Protein AF-A0A7V1IEE5-F1 (afdb_monomer)

Foldseek 3Di:
DPPAAAEEEEEALDVVVVVVVCVVPVDPRHDYHYDNDPVVVVVCCVVDPGD

Sequence (51 aa):
MKDEPRKLLFLDDEPHILTALKRTFFEDNMEIATFTQGKEALEYLRQHPVE

Radius of gyration: 11.58 Å; Cα contacts (8 Å, |Δi|>4): 63; chains: 1; bounding box: 28×15×32 Å

Structure (mmCIF, N/CA/C/O backbone):
data_AF-A0A7V1IEE5-F1
#
_entry.id   AF-A0A7V1IEE5-F1
#
loop_
_atom_site.group_PDB
_atom_site.id
_atom_site.type_symbol
_atom_site.label_atom_id
_atom_site.label_alt_id
_atom_site.label_comp_id
_atom_site.label_asym_id
_atom_site.label_entity_id
_atom_site.label_seq_id
_atom_site.pdbx_PDB_ins_code
_atom_site.Cartn_x
_atom_site.Cartn_y
_atom_site.Cartn_z
_atom_site.occupancy
_atom_site.B_iso_or_equiv
_atom_site.auth_seq_id
_atom_site.auth_comp_id
_atom_site.auth_asym_id
_atom_site.auth_atom_id
_atom_site.pdbx_PDB_model_num
ATOM 1 N N . MET A 1 1 ? -19.144 3.396 20.642 1.00 46.19 1 MET A N 1
ATOM 2 C CA . MET A 1 1 ? -17.721 3.074 20.415 1.00 46.19 1 MET A CA 1
ATOM 3 C C . MET A 1 1 ? -17.379 3.691 19.074 1.00 46.19 1 MET A C 1
ATOM 5 O O . MET A 1 1 ? -18.163 3.491 18.160 1.00 46.19 1 MET A O 1
ATOM 9 N N . LYS A 1 2 ? -16.360 4.553 18.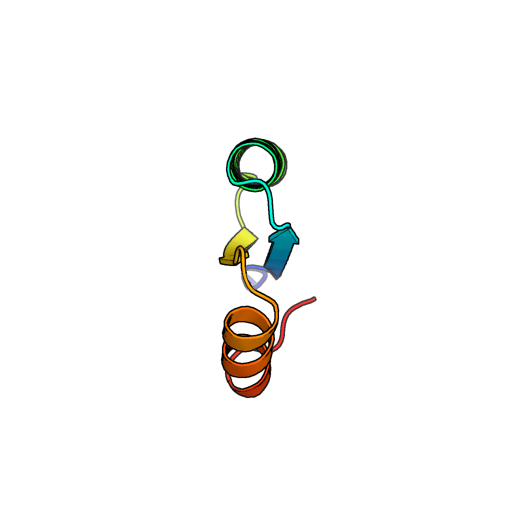975 1.00 57.31 2 LYS A N 1
ATOM 10 C CA . LYS A 1 2 ? -15.878 4.963 17.647 1.00 57.31 2 LYS A CA 1
ATOM 11 C C . LYS A 1 2 ? -15.190 3.731 17.067 1.00 57.31 2 LYS A C 1
ATOM 13 O O . LYS A 1 2 ? -14.306 3.209 17.740 1.00 57.31 2 LYS A O 1
ATOM 18 N N . ASP A 1 3 ? -15.650 3.246 15.920 1.00 75.38 3 ASP A N 1
ATOM 19 C CA . ASP A 1 3 ? -14.9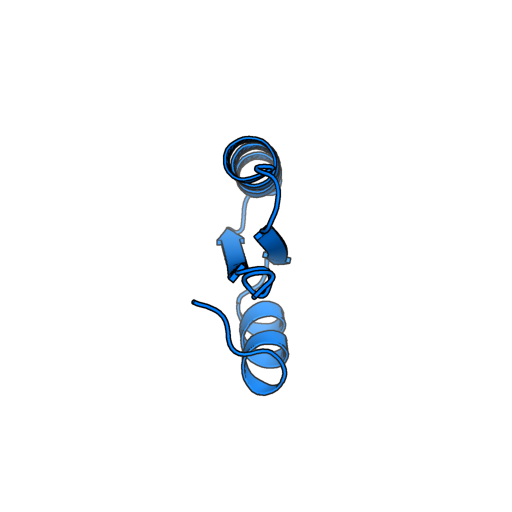55 2.182 15.197 1.00 75.38 3 ASP A CA 1
ATOM 20 C C . ASP A 1 3 ? -13.524 2.657 14.907 1.00 75.38 3 ASP A C 1
ATOM 22 O O . ASP A 1 3 ? -13.333 3.801 14.490 1.00 75.38 3 ASP A O 1
ATOM 26 N N . GLU A 1 4 ? -12.518 1.827 15.196 1.00 79.25 4 GLU A N 1
ATOM 27 C CA . GLU A 1 4 ? -11.139 2.137 14.806 1.00 79.25 4 GLU A CA 1
ATOM 28 C C . GLU A 1 4 ? -11.047 2.230 13.274 1.00 79.25 4 GLU A C 1
ATOM 30 O O . GLU A 1 4 ? -11.794 1.536 12.571 1.00 79.25 4 GLU A O 1
ATOM 35 N N . PRO A 1 5 ? -10.183 3.107 12.737 1.00 83.50 5 PRO A N 1
ATOM 36 C CA . PRO A 1 5 ? -10.011 3.213 11.300 1.00 83.50 5 PRO A CA 1
ATOM 37 C C . PRO A 1 5 ? -9.430 1.915 10.740 1.00 83.50 5 PRO A C 1
ATOM 39 O O . PRO A 1 5 ? -8.436 1.391 11.251 1.00 83.50 5 PRO A O 1
ATOM 42 N N . ARG A 1 6 ? -10.044 1.407 9.669 1.00 89.25 6 ARG A N 1
ATOM 43 C CA . ARG A 1 6 ? -9.579 0.19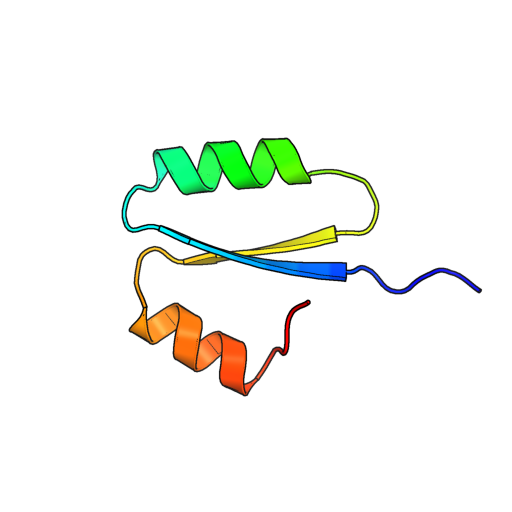4 8.989 1.00 89.25 6 ARG A CA 1
ATOM 44 C C . ARG A 1 6 ? -8.306 0.496 8.225 1.00 89.25 6 ARG A C 1
ATOM 46 O O . ARG A 1 6 ? -8.223 1.520 7.547 1.00 89.25 6 ARG A O 1
ATOM 53 N N . LYS A 1 7 ? -7.325 -0.398 8.294 1.00 92.50 7 LYS A N 1
ATOM 54 C CA . LYS A 1 7 ? -6.032 -0.214 7.623 1.00 92.50 7 LYS A CA 1
ATOM 55 C C . LYS A 1 7 ? -6.002 -0.995 6.322 1.00 92.50 7 LYS A C 1
ATOM 57 O O . LYS A 1 7 ? -6.218 -2.200 6.334 1.00 92.50 7 LYS A O 1
ATOM 62 N N . LEU A 1 8 ? -5.691 -0.316 5.223 1.00 94.19 8 LEU A N 1
ATOM 63 C CA . LEU A 1 8 ? -5.589 -0.890 3.883 1.00 94.19 8 LEU A CA 1
ATOM 64 C C . LEU A 1 8 ? -4.199 -0.635 3.305 1.00 94.19 8 LEU A C 1
ATOM 66 O O . LEU A 1 8 ? -3.664 0.471 3.409 1.00 94.19 8 LEU A O 1
ATOM 70 N N . LEU A 1 9 ? -3.635 -1.644 2.641 1.00 96.75 9 LEU A N 1
ATOM 71 C CA . LEU A 1 9 ? -2.393 -1.522 1.883 1.00 96.75 9 LEU A CA 1
ATOM 72 C C . LEU A 1 9 ? -2.630 -1.871 0.418 1.00 96.75 9 LEU A C 1
ATOM 74 O O . LEU A 1 9 ? -3.091 -2.965 0.102 1.00 96.75 9 LEU A O 1
ATOM 78 N N . PHE A 1 10 ? -2.237 -0.969 -0.478 1.00 97.06 10 PHE A N 1
ATOM 79 C CA . PHE A 1 10 ? -2.181 -1.235 -1.913 1.00 97.06 10 PHE A CA 1
ATOM 80 C C . PHE A 1 10 ? -0.732 -1.417 -2.365 1.00 97.06 10 PHE A C 1
ATOM 82 O O . PHE A 1 10 ? 0.136 -0.602 -2.040 1.00 97.06 10 PHE A O 1
ATOM 89 N N . LEU A 1 11 ? -0.482 -2.480 -3.126 1.00 97.81 11 LEU A N 1
ATOM 90 C CA . LEU A 1 11 ? 0.791 -2.753 -3.781 1.00 97.81 11 LEU A CA 1
ATOM 91 C C . LEU A 1 11 ? 0.538 -2.919 -5.275 1.00 97.81 11 LEU A C 1
ATOM 93 O O . LEU A 1 11 ? -0.148 -3.854 -5.678 1.00 97.81 11 LEU A O 1
ATOM 97 N N . ASP A 1 12 ? 1.107 -2.020 -6.063 1.00 98.12 12 ASP A N 1
ATOM 98 C CA . ASP A 1 12 ? 1.022 -2.026 -7.519 1.00 98.12 12 ASP A CA 1
ATOM 99 C C . ASP A 1 12 ? 2.237 -1.268 -8.061 1.00 98.12 12 ASP A C 1
ATOM 101 O O . ASP A 1 12 ? 2.605 -0.228 -7.511 1.00 98.12 12 ASP A O 1
ATOM 105 N N . ASP A 1 13 ? 2.910 -1.796 -9.077 1.00 97.56 13 ASP A N 1
ATOM 106 C CA . ASP A 1 13 ? 4.114 -1.183 -9.639 1.00 97.56 13 ASP A CA 1
ATOM 107 C C . ASP A 1 13 ? 3.812 0.089 -10.448 1.00 97.56 13 ASP A C 1
ATOM 109 O O . ASP A 1 13 ? 4.723 0.887 -10.687 1.00 97.56 13 ASP A O 1
ATOM 113 N N . GLU A 1 14 ? 2.544 0.343 -10.789 1.00 98.38 14 GLU A N 1
ATOM 114 C CA . GLU A 1 14 ? 2.097 1.535 -11.496 1.00 98.38 14 GLU A CA 1
ATOM 115 C C . GLU A 1 14 ? 1.561 2.627 -10.533 1.00 98.38 14 GLU A C 1
ATOM 117 O O . GLU A 1 14 ? 0.468 2.520 -9.963 1.00 98.38 14 GLU A O 1
ATOM 122 N N . PRO A 1 15 ? 2.252 3.779 -10.390 1.00 97.19 15 PRO A N 1
ATOM 123 C CA . PRO A 1 15 ? 1.839 4.842 -9.463 1.00 97.19 15 PRO A CA 1
ATOM 124 C C . PRO A 1 15 ? 0.456 5.445 -9.757 1.00 97.19 15 PRO A C 1
ATOM 126 O O . PRO A 1 15 ? -0.214 5.977 -8.861 1.00 97.19 15 PRO A O 1
ATOM 129 N N . HIS A 1 16 ? 0.020 5.394 -11.018 1.00 97.88 16 HIS A N 1
ATOM 130 C CA . HIS A 1 16 ? -1.291 5.890 -11.428 1.00 97.88 16 HIS A CA 1
ATOM 131 C C . HIS A 1 16 ? -2.425 5.002 -10.905 1.00 97.88 16 HIS A C 1
ATOM 133 O O . HIS A 1 16 ? -3.449 5.541 -10.474 1.00 97.88 16 HIS A O 1
ATOM 139 N N . ILE A 1 17 ? -2.210 3.685 -10.828 1.00 97.62 17 ILE A N 1
ATOM 140 C CA . ILE A 1 17 ? -3.147 2.741 -10.212 1.00 97.62 17 ILE A CA 1
ATOM 141 C C . ILE A 1 17 ? -3.270 3.022 -8.713 1.00 97.62 17 ILE A C 1
ATOM 143 O O . ILE A 1 17 ? -4.379 3.221 -8.217 1.00 97.62 17 ILE A O 1
ATOM 147 N N . LEU A 1 18 ? -2.150 3.182 -8.000 1.00 97.69 18 LEU A N 1
ATOM 148 C CA . LEU A 1 18 ? -2.150 3.533 -6.570 1.00 97.69 18 LEU A CA 1
ATOM 149 C C . LEU A 1 18 ? -2.879 4.854 -6.287 1.00 97.69 18 LEU A C 1
ATOM 151 O O . LEU A 1 18 ? -3.612 4.978 -5.304 1.00 97.69 18 LEU A O 1
ATOM 155 N N . THR A 1 19 ? -2.709 5.844 -7.165 1.00 96.56 19 THR A N 1
ATOM 156 C CA . THR A 1 19 ? -3.399 7.137 -7.058 1.00 96.56 19 THR A CA 1
ATOM 157 C C . THR A 1 19 ? -4.909 6.986 -7.232 1.00 96.56 19 THR A C 1
ATOM 159 O O . THR A 1 19 ? -5.674 7.615 -6.499 1.00 96.56 19 THR A O 1
ATOM 162 N N . ALA A 1 20 ? -5.347 6.166 -8.190 1.00 96.50 20 ALA A N 1
ATOM 163 C CA . ALA A 1 20 ? -6.760 5.878 -8.403 1.00 96.50 20 ALA A CA 1
ATOM 164 C C . ALA A 1 20 ? -7.359 5.136 -7.199 1.00 96.50 20 ALA A C 1
ATOM 166 O O . ALA A 1 20 ? -8.372 5.581 -6.665 1.00 96.50 20 ALA A O 1
ATOM 167 N N . LEU A 1 21 ? -6.690 4.088 -6.707 1.00 95.06 21 LEU A N 1
ATOM 168 C CA . LEU A 1 21 ? -7.117 3.323 -5.532 1.00 95.06 21 LEU A CA 1
ATOM 169 C C . LEU A 1 21 ? -7.243 4.219 -4.297 1.00 95.06 21 LEU A C 1
ATOM 171 O O . LEU A 1 21 ? -8.293 4.255 -3.664 1.00 95.06 21 LEU A O 1
ATOM 175 N N . LYS A 1 22 ? -6.234 5.041 -4.001 1.00 93.38 22 LYS A N 1
ATOM 176 C CA . LYS A 1 22 ? -6.286 5.957 -2.855 1.00 93.38 22 LYS A CA 1
ATOM 177 C C . LYS A 1 22 ? -7.489 6.907 -2.897 1.00 93.38 22 LYS A C 1
ATOM 179 O O . LYS A 1 22 ? -8.023 7.237 -1.846 1.00 93.38 22 LYS A O 1
ATOM 184 N N . ARG A 1 23 ? -7.914 7.349 -4.088 1.00 9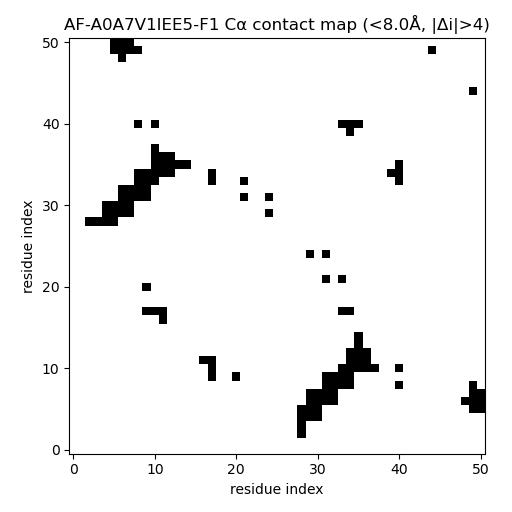3.12 23 ARG A N 1
ATOM 185 C CA . ARG A 1 23 ? -9.111 8.194 -4.263 1.00 93.12 23 ARG A CA 1
ATOM 186 C C . ARG A 1 23 ? -10.403 7.405 -4.080 1.00 93.12 23 ARG A C 1
ATOM 188 O O . ARG A 1 23 ? -11.321 7.914 -3.451 1.00 93.12 23 ARG A O 1
ATOM 195 N N . THR A 1 24 ? -10.466 6.187 -4.615 1.00 92.69 24 THR A N 1
ATOM 196 C CA . THR A 1 24 ? -11.635 5.301 -4.500 1.00 92.69 24 THR A CA 1
ATOM 197 C C . THR A 1 24 ? -11.926 4.928 -3.050 1.00 92.69 24 THR A C 1
ATOM 199 O O . THR A 1 24 ? -13.084 4.879 -2.660 1.00 92.69 24 THR A O 1
ATOM 202 N N . PHE A 1 25 ? -10.883 4.703 -2.251 1.00 90.06 25 PHE A N 1
ATOM 203 C CA . PHE A 1 25 ? -10.997 4.273 -0.855 1.00 90.06 25 PHE A CA 1
ATOM 204 C C . PHE A 1 25 ? -10.882 5.425 0.154 1.00 90.06 25 PHE A C 1
ATOM 206 O O . PHE A 1 25 ? -10.733 5.181 1.344 1.00 90.06 25 PHE A O 1
ATOM 213 N N . PHE A 1 26 ? -10.965 6.684 -0.289 1.00 82.06 26 PHE A N 1
ATOM 214 C CA . PHE A 1 26 ? -10.826 7.873 0.568 1.00 82.06 26 PHE A CA 1
ATOM 215 C C . PHE A 1 26 ? -11.995 8.076 1.564 1.00 82.06 26 PHE A C 1
ATOM 217 O O . PHE A 1 26 ? -12.169 9.167 2.097 1.00 82.06 26 PHE A O 1
ATOM 224 N N . GLU A 1 27 ? -12.836 7.068 1.797 1.00 76.38 27 GLU A N 1
ATOM 225 C CA . GLU A 1 27 ? -13.970 7.172 2.715 1.00 76.38 27 GLU A CA 1
ATOM 226 C C . GLU A 1 27 ? -13.517 7.441 4.159 1.00 76.38 27 GLU A C 1
ATOM 228 O O . GLU A 1 27 ? -12.436 7.027 4.596 1.00 76.38 27 GLU A O 1
ATOM 233 N N . ASP A 1 28 ? -14.369 8.142 4.913 1.00 66.75 28 ASP A N 1
ATOM 234 C CA . ASP A 1 28 ? -14.118 8.434 6.319 1.00 66.75 28 ASP A CA 1
ATOM 235 C C . ASP A 1 28 ? -13.989 7.117 7.098 1.00 66.75 28 ASP A C 1
ATOM 237 O O . ASP A 1 28 ? -14.888 6.276 7.074 1.00 66.75 28 ASP A O 1
ATOM 241 N N . ASN A 1 29 ? -12.873 6.978 7.819 1.00 83.75 29 ASN A N 1
ATOM 242 C CA . ASN A 1 29 ? -12.475 5.825 8.638 1.00 83.75 29 ASN A CA 1
ATOM 243 C C . ASN A 1 29 ? -11.593 4.752 7.960 1.00 83.75 29 ASN A C 1
ATOM 245 O O . ASN A 1 29 ? -11.542 3.618 8.442 1.00 83.75 29 ASN A O 1
ATOM 249 N N . MET A 1 30 ? -10.852 5.101 6.900 1.00 89.69 30 MET A N 1
ATOM 250 C CA . MET A 1 30 ? -9.769 4.264 6.357 1.00 89.69 30 MET A CA 1
ATOM 251 C C . MET A 1 30 ? -8.381 4.916 6.486 1.00 89.69 30 MET A C 1
ATOM 253 O O . MET A 1 30 ? -8.176 6.078 6.139 1.00 89.69 30 MET A O 1
ATOM 257 N N . GLU A 1 31 ? -7.398 4.135 6.930 1.00 91.62 31 GLU A N 1
ATOM 258 C CA . GLU A 1 31 ? -5.968 4.449 6.873 1.00 91.62 31 GLU A CA 1
ATOM 259 C C . GLU A 1 31 ? -5.336 3.703 5.690 1.00 91.62 31 GLU A C 1
ATOM 261 O O . GLU A 1 31 ? -5.242 2.478 5.695 1.00 91.62 31 GLU A O 1
ATOM 266 N N . ILE A 1 32 ? -4.900 4.437 4.662 1.00 93.31 32 ILE A N 1
ATOM 267 C CA . ILE A 1 32 ? -4.371 3.849 3.422 1.00 93.31 32 ILE A CA 1
ATOM 268 C C . ILE A 1 32 ? -2.848 3.990 3.357 1.00 93.31 32 ILE A C 1
ATOM 270 O O . ILE A 1 32 ? -2.320 5.106 3.370 1.00 93.31 32 ILE A O 1
ATOM 274 N N . ALA A 1 33 ? -2.159 2.867 3.159 1.00 95.88 33 ALA A N 1
ATOM 275 C CA . ALA A 1 33 ? -0.757 2.795 2.766 1.00 95.88 33 ALA A CA 1
ATOM 276 C C . ALA A 1 33 ? -0.626 2.318 1.307 1.00 95.88 33 ALA A C 1
ATOM 278 O O . ALA A 1 33 ? -1.388 1.476 0.837 1.00 95.88 33 ALA A O 1
ATOM 279 N N . THR A 1 34 ? 0.343 2.853 0.566 1.00 97.56 34 THR A N 1
ATOM 280 C CA . THR A 1 34 ? 0.581 2.494 -0.843 1.00 97.56 34 THR A CA 1
ATOM 281 C C . THR A 1 34 ? 2.061 2.241 -1.074 1.00 97.56 34 THR A C 1
ATOM 283 O O . THR A 1 34 ? 2.882 3.040 -0.622 1.00 97.56 34 THR A O 1
ATOM 286 N N . PHE A 1 35 ? 2.397 1.199 -1.827 1.00 98.25 35 PHE A N 1
ATOM 287 C CA . PHE A 1 35 ? 3.772 0.843 -2.172 1.00 98.25 35 PHE A CA 1
ATOM 288 C C . PHE A 1 35 ? 3.863 0.458 -3.644 1.00 98.25 35 PHE A C 1
ATOM 290 O O . PHE A 1 35 ? 2.949 -0.169 -4.171 1.00 98.25 35 PHE A O 1
ATOM 297 N N . THR A 1 3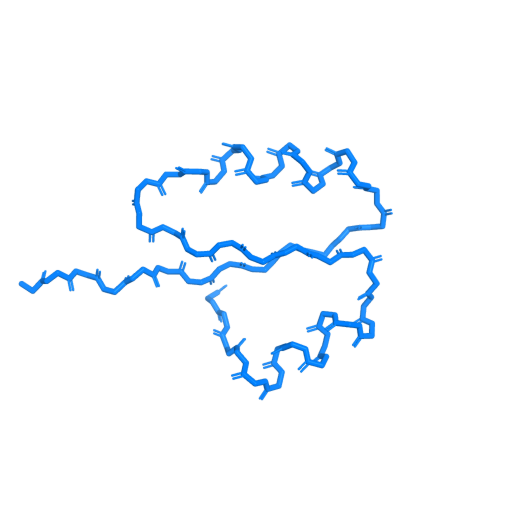6 ? 4.983 0.779 -4.289 1.00 98.25 36 THR A N 1
ATOM 298 C CA . THR A 1 36 ? 5.287 0.312 -5.655 1.00 98.25 36 THR A CA 1
ATOM 299 C C . THR A 1 36 ? 6.203 -0.905 -5.680 1.00 98.25 36 THR A C 1
ATOM 301 O O . THR A 1 36 ? 6.425 -1.509 -6.725 1.00 98.25 36 THR A O 1
ATOM 304 N N . GLN A 1 37 ? 6.759 -1.284 -4.526 1.00 98.19 37 GLN A N 1
ATOM 305 C CA . GLN A 1 37 ? 7.727 -2.366 -4.410 1.00 98.19 37 GLN A CA 1
ATOM 306 C C . GLN A 1 37 ? 7.321 -3.342 -3.310 1.00 98.19 37 GLN A C 1
ATOM 308 O O . GLN A 1 37 ? 7.139 -2.965 -2.150 1.00 98.19 37 GLN A O 1
ATOM 313 N N . GLY A 1 38 ? 7.272 -4.632 -3.652 1.00 97.56 38 GLY A N 1
ATOM 314 C CA . GLY A 1 38 ? 6.875 -5.683 -2.712 1.00 97.56 38 GLY A CA 1
ATOM 315 C C . GLY A 1 38 ? 7.777 -5.774 -1.480 1.00 97.56 38 GLY A C 1
ATOM 316 O O . GLY A 1 38 ? 7.298 -6.066 -0.391 1.00 97.56 38 GLY A O 1
ATOM 317 N N . LYS A 1 39 ? 9.074 -5.464 -1.615 1.00 97.88 39 LYS A N 1
ATOM 318 C CA . LYS A 1 39 ? 10.013 -5.457 -0.481 1.00 97.88 39 LYS A CA 1
ATOM 319 C C . LYS A 1 39 ? 9.615 -4.437 0.590 1.00 97.88 39 LYS A C 1
ATOM 321 O O . LYS A 1 39 ? 9.668 -4.753 1.773 1.00 97.88 39 LYS A O 1
ATOM 326 N N . GLU A 1 40 ? 9.229 -3.236 0.172 1.00 97.62 40 GLU A N 1
ATOM 327 C CA . GLU A 1 40 ? 8.833 -2.154 1.077 1.00 97.62 40 GLU A CA 1
ATOM 328 C C . GLU A 1 40 ? 7.468 -2.447 1.704 1.00 97.62 40 GLU A C 1
ATOM 330 O O . GLU A 1 40 ? 7.316 -2.319 2.917 1.00 97.62 40 GLU A O 1
ATOM 335 N N . ALA A 1 41 ? 6.520 -2.949 0.905 1.00 97.44 41 ALA A N 1
ATOM 336 C CA . ALA A 1 41 ? 5.216 -3.391 1.395 1.00 97.44 41 ALA A CA 1
ATOM 337 C C . ALA A 1 41 ? 5.341 -4.499 2.452 1.00 97.44 41 ALA A C 1
ATOM 339 O O . ALA A 1 41 ? 4.705 -4.434 3.500 1.00 97.44 41 ALA A O 1
ATOM 340 N N . LEU A 1 42 ? 6.186 -5.506 2.211 1.00 97.62 42 LEU A N 1
ATOM 341 C CA . LEU A 1 42 ? 6.405 -6.600 3.158 1.00 97.62 42 LEU A CA 1
ATOM 342 C C . LEU A 1 42 ? 7.062 -6.124 4.455 1.00 97.62 42 LEU A C 1
ATOM 344 O O . LEU A 1 42 ? 6.686 -6.597 5.525 1.00 97.62 42 LEU A O 1
ATOM 348 N N . GLU A 1 43 ? 8.029 -5.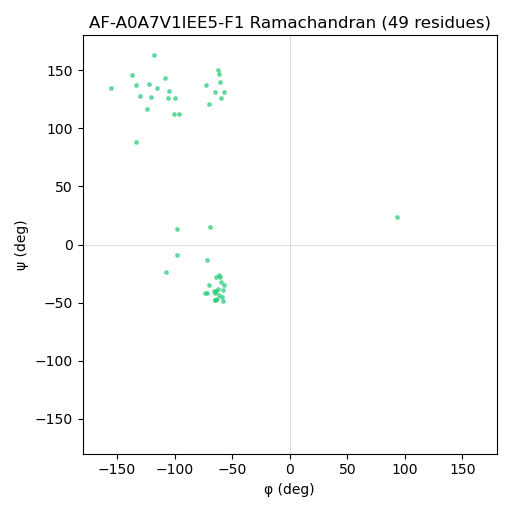206 4.385 1.00 97.44 43 GLU A N 1
ATOM 349 C CA . GLU A 1 43 ? 8.635 -4.631 5.590 1.00 97.44 43 GLU A CA 1
ATOM 350 C C 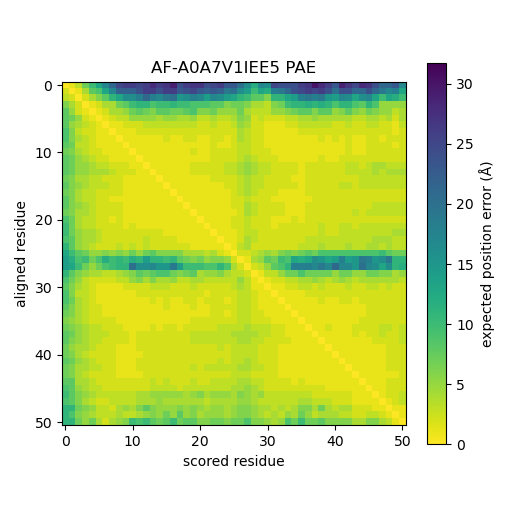. GLU A 1 43 ? 7.610 -3.834 6.401 1.00 97.44 43 GLU A C 1
ATOM 352 O O . GLU A 1 43 ? 7.553 -3.960 7.623 1.00 97.44 43 GLU A O 1
ATOM 357 N N . TYR A 1 44 ? 6.739 -3.089 5.721 1.00 96.38 44 TYR A N 1
ATOM 358 C CA . TYR A 1 44 ? 5.645 -2.378 6.365 1.00 96.38 44 TYR A CA 1
ATOM 359 C C . TYR A 1 44 ? 4.653 -3.333 7.048 1.00 96.38 44 TYR A C 1
ATOM 361 O O . TYR A 1 44 ? 4.336 -3.133 8.221 1.00 96.38 44 TYR A O 1
ATOM 369 N N . LEU A 1 45 ? 4.228 -4.402 6.363 1.00 96.50 45 LEU A N 1
ATOM 370 C CA . LEU A 1 45 ? 3.267 -5.392 6.875 1.00 96.50 45 LEU A CA 1
ATOM 371 C C . LEU A 1 45 ? 3.746 -6.124 8.133 1.00 96.50 45 LEU A C 1
ATOM 373 O O . LEU A 1 45 ? 2.929 -6.530 8.955 1.00 96.50 45 LEU A O 1
ATOM 377 N N . ARG A 1 46 ? 5.063 -6.279 8.322 1.00 95.88 46 ARG A N 1
ATOM 378 C CA . ARG A 1 46 ? 5.627 -6.874 9.549 1.00 95.88 46 ARG A CA 1
ATOM 379 C C . ARG A 1 46 ? 5.347 -6.041 10.797 1.00 95.88 46 ARG A C 1
ATOM 381 O O . ARG A 1 46 ? 5.320 -6.590 11.893 1.00 95.88 46 ARG A O 1
ATOM 388 N N . GLN A 1 47 ? 5.194 -4.731 10.629 1.00 95.12 47 GLN A N 1
ATOM 389 C CA . GLN A 1 47 ? 5.036 -3.765 11.716 1.00 95.12 47 GLN A CA 1
ATOM 390 C C .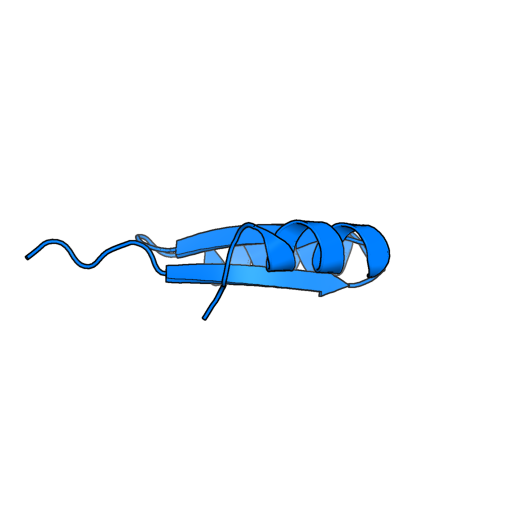 GLN A 1 47 ? 3.594 -3.240 11.808 1.00 95.12 47 GLN A C 1
ATOM 392 O O . GLN A 1 47 ? 3.157 -2.812 12.874 1.00 95.12 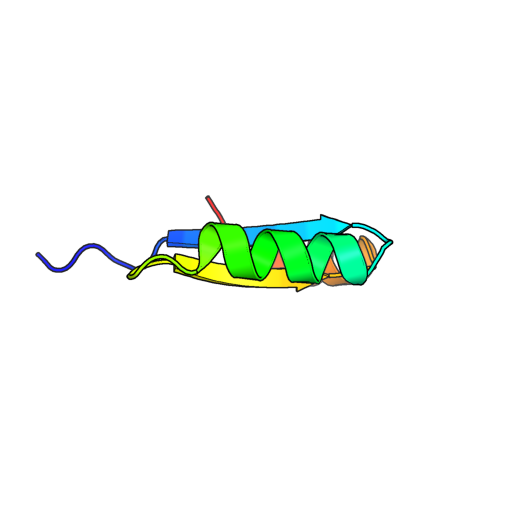47 GLN A O 1
ATOM 397 N N . HIS A 1 48 ? 2.851 -3.299 10.701 1.00 92.94 48 HIS A N 1
ATOM 398 C CA . HIS A 1 48 ? 1.519 -2.724 10.551 1.00 92.94 48 HIS A CA 1
ATOM 399 C C . HIS A 1 48 ? 0.586 -3.757 9.901 1.00 92.94 48 HIS A C 1
ATOM 401 O O . HIS A 1 48 ? 0.476 -3.791 8.672 1.00 92.94 48 HIS A O 1
ATOM 407 N N . PRO A 1 49 ? -0.074 -4.625 10.690 1.00 88.44 49 PRO A N 1
ATOM 408 C CA . PRO A 1 49 ? -1.103 -5.503 10.150 1.00 88.44 49 PRO A CA 1
ATOM 409 C C . PRO A 1 49 ? -2.239 -4.671 9.537 1.00 88.44 49 PRO A C 1
ATOM 411 O O . PRO A 1 49 ? -2.624 -3.632 10.081 1.00 88.44 49 PRO A O 1
ATOM 414 N N . VAL A 1 50 ? -2.740 -5.137 8.397 1.00 90.81 50 VAL A N 1
ATOM 415 C CA . VAL A 1 50 ? -3.845 -4.541 7.630 1.00 90.81 50 VAL A CA 1
ATOM 416 C C . VAL A 1 50 ? -5.007 -5.530 7.550 1.00 90.81 50 VAL A C 1
ATOM 418 O O . VAL A 1 50 ? -4.813 -6.714 7.839 1.00 90.81 50 VAL A O 1
ATOM 421 N N . GLU A 1 51 ? -6.193 -5.037 7.199 1.00 82.75 51 GLU A N 1
ATOM 422 C CA . GLU A 1 51 ? -7.395 -5.856 6.968 1.00 82.75 51 GLU A CA 1
ATOM 423 C C . GLU A 1 51 ? -7.437 -6.485 5.571 1.00 82.75 51 GLU A C 1
ATOM 425 O O . GLU A 1 51 ? -6.934 -5.856 4.608 1.00 82.75 51 GLU A O 1
#

Nearest PDB structures (foldseek):
  3cfy-assembly1_A  TM=9.098E-01  e=9.852E-02  Vibrio parahaemolyticus RIMD 2210633
  5c5e-assembly1_B  TM=8.521E-01  e=7.009E-02  Synechococcus elongatus PCC 7942 = FACHB-805
  3hv2-assembly1_B  TM=8.993E-01  e=2.084E-01  Pseudomonas protegens Pf-5
  2gwr-assembly1_A  TM=8.599E-01  e=2.556E-01  Mycobacterium tuberculosis
  4l85-assembly1_A  TM=8.909E-01  e=5.407E-01  Escherichia coli K-12

Secondary structure (DSSP, 8-state):
-PPPPEEEEEE-S-HHHHHHHHHHT--TTEEEEEESSHHHHHHHHHHS---

Solvent-accessible surface area (backbone atoms only — not comparable to full-atom values): 3189 Å² total; per-residue (Å²): 130,83,79,77,60,46,37,40,75,49,79,45,76,47,69,68,59,51,54,50,50,56,61,76,58,62,53,94,58,54,45,80,47,78,32,60,45,70,72,60,45,52,59,46,45,77,79,47,80,62,114

pLDDT: mean 91.12, std 10.6, range [46.19, 98.38]

Mean predicted aligned error: 4.03 Å